Protein AF-A0A263D066-F1 (afdb_monomer_lite)

Structure (mmCIF, N/CA/C/O backbone):
data_AF-A0A263D066-F1
#
_entry.id   AF-A0A263D066-F1
#
loop_
_atom_site.group_PDB
_atom_site.id
_atom_site.type_symbol
_atom_site.label_atom_id
_atom_site.label_alt_id
_atom_site.label_comp_id
_atom_site.label_asym_id
_atom_site.label_entity_id
_atom_site.label_seq_id
_atom_site.pdbx_PDB_ins_code
_atom_site.Cartn_x
_atom_site.Cartn_y
_atom_site.Cartn_z
_atom_site.occupancy
_atom_site.B_iso_or_equiv
_atom_site.auth_seq_id
_atom_site.auth_comp_id
_atom_site.auth_asym_id
_atom_site.auth_atom_id
_atom_site.pdbx_PDB_model_num
ATOM 1 N N . MET A 1 1 ? -5.703 -2.475 23.177 1.00 54.22 1 MET A N 1
ATOM 2 C CA . MET A 1 1 ? -6.274 -1.836 21.976 1.00 54.22 1 MET A CA 1
ATOM 3 C C . MET A 1 1 ? -5.724 -2.624 20.805 1.00 54.22 1 MET A C 1
ATOM 5 O O . MET A 1 1 ? -4.510 -2.767 20.771 1.00 54.22 1 MET A O 1
ATOM 9 N N . SER A 1 2 ? -6.567 -3.236 19.969 1.00 56.22 2 SER A N 1
ATOM 10 C CA . SER A 1 2 ? -6.081 -3.913 18.759 1.00 56.22 2 SER A CA 1
ATOM 11 C C . SER A 1 2 ? -5.510 -2.851 17.829 1.00 56.22 2 SER A C 1
ATOM 13 O O . SER A 1 2 ? -6.208 -1.891 17.498 1.00 56.22 2 SER A O 1
ATOM 15 N N . THR A 1 3 ? -4.234 -2.969 17.484 1.00 75.88 3 THR A N 1
ATOM 16 C CA . THR A 1 3 ? -3.639 -2.151 16.430 1.00 75.88 3 THR A CA 1
ATOM 17 C C . THR A 1 3 ? -4.251 -2.625 15.120 1.00 75.88 3 THR A C 1
ATOM 19 O O . THR A 1 3 ? -4.254 -3.822 14.856 1.00 75.88 3 THR A O 1
ATOM 22 N N . GLN A 1 4 ? -4.840 -1.716 14.346 1.00 86.06 4 GLN A N 1
ATOM 23 C CA . GLN A 1 4 ? -5.337 -2.054 13.015 1.00 86.06 4 GLN A CA 1
ATOM 24 C C . GLN A 1 4 ? -4.144 -2.278 12.083 1.00 86.06 4 GLN A C 1
ATOM 26 O O . GLN A 1 4 ? -3.163 -1.534 12.124 1.00 86.06 4 GLN A O 1
ATOM 31 N N . GLU A 1 5 ? -4.228 -3.310 11.260 1.00 90.75 5 GLU A N 1
ATOM 32 C CA . GLU A 1 5 ? -3.160 -3.776 10.385 1.00 90.75 5 GLU A CA 1
ATOM 33 C C . GLU A 1 5 ? -3.700 -4.008 8.970 1.00 90.75 5 GLU A C 1
ATOM 35 O O . GLU A 1 5 ? -4.890 -4.243 8.760 1.00 90.75 5 GLU A O 1
ATOM 40 N N . PHE A 1 6 ? -2.812 -3.953 7.988 1.00 89.62 6 PHE A N 1
ATOM 41 C CA . PHE A 1 6 ? -3.061 -4.306 6.603 1.00 89.62 6 PHE A CA 1
ATOM 42 C C . PHE A 1 6 ? -2.435 -5.662 6.319 1.00 89.62 6 PHE A C 1
ATOM 44 O O . PHE A 1 6 ? -1.213 -5.798 6.324 1.00 89.62 6 PHE A O 1
ATOM 51 N N . ARG A 1 7 ? -3.261 -6.659 6.018 1.00 91.62 7 ARG A N 1
ATOM 52 C CA . ARG A 1 7 ? -2.802 -7.930 5.469 1.00 91.62 7 ARG A CA 1
ATOM 53 C C . ARG A 1 7 ? -2.732 -7.809 3.954 1.00 91.62 7 ARG A C 1
ATOM 55 O O . ARG A 1 7 ? -3.755 -7.663 3.290 1.00 91.62 7 ARG A O 1
ATOM 62 N N . ILE A 1 8 ? -1.526 -7.879 3.416 1.00 90.81 8 ILE A N 1
ATOM 63 C CA . ILE A 1 8 ? -1.243 -7.749 1.991 1.00 90.81 8 ILE A CA 1
ATOM 64 C C . ILE A 1 8 ? -0.873 -9.129 1.458 1.00 90.81 8 ILE A C 1
ATOM 66 O O . ILE A 1 8 ? 0.011 -9.787 2.005 1.00 90.81 8 ILE A O 1
ATOM 70 N N . SER A 1 9 ? -1.553 -9.565 0.400 1.00 90.31 9 SER A N 1
ATOM 71 C CA . SER A 1 9 ? -1.288 -10.837 -0.277 1.00 90.31 9 SER A CA 1
ATOM 72 C C . SER A 1 9 ? -0.868 -10.581 -1.718 1.00 90.31 9 SER A C 1
ATOM 74 O O . SER A 1 9 ? -1.480 -9.758 -2.406 1.00 90.31 9 SER A O 1
ATOM 76 N N . TRP A 1 10 ? 0.169 -11.275 -2.172 1.00 88.94 10 TRP A N 1
ATOM 77 C CA . TRP A 1 10 ? 0.667 -11.172 -3.540 1.00 88.94 10 TRP A CA 1
ATOM 78 C C . TRP A 1 10 ? 1.224 -12.502 -4.029 1.00 88.94 10 TRP A C 1
ATOM 80 O O . TRP A 1 10 ? 1.610 -13.363 -3.242 1.00 88.94 10 TRP A O 1
ATOM 90 N N . THR A 1 11 ? 1.323 -12.636 -5.346 1.00 85.44 11 THR A N 1
ATOM 91 C CA . THR A 1 11 ? 1.876 -13.816 -6.001 1.00 85.44 11 THR A CA 1
ATOM 92 C C . THR A 1 11 ? 3.164 -13.451 -6.734 1.00 85.44 11 THR A C 1
ATOM 94 O O . THR A 1 11 ? 3.185 -12.541 -7.570 1.00 85.44 11 THR A O 1
ATOM 97 N N . PHE A 1 12 ? 4.237 -14.189 -6.437 1.00 80.75 12 PHE A N 1
ATOM 98 C CA . PHE A 1 12 ? 5.528 -14.161 -7.133 1.00 80.75 12 PHE A CA 1
ATOM 99 C C . PHE A 1 12 ? 6.073 -15.590 -7.260 1.00 80.75 12 PHE A C 1
ATOM 101 O O . PHE A 1 12 ? 6.713 -16.095 -6.347 1.00 80.75 12 PHE A O 1
ATOM 108 N N . MET A 1 13 ? 5.765 -16.295 -8.351 1.00 81.88 13 MET A N 1
ATOM 109 C CA . MET A 1 13 ? 5.925 -17.763 -8.492 1.00 81.88 13 MET A CA 1
ATOM 110 C C . MET A 1 13 ? 5.069 -18.609 -7.522 1.00 81.88 13 MET A C 1
ATOM 112 O O . MET A 1 13 ? 4.538 -19.640 -7.925 1.00 81.88 13 MET A O 1
ATOM 116 N N . GLN A 1 14 ? 4.883 -18.155 -6.284 1.00 81.88 14 GLN A N 1
ATOM 117 C CA . GLN A 1 14 ? 4.006 -18.701 -5.249 1.00 81.88 14 GLN A CA 1
ATOM 118 C C . GLN A 1 14 ? 3.299 -17.560 -4.500 1.00 81.88 14 GLN A C 1
ATOM 120 O O . GLN A 1 14 ? 3.651 -16.390 -4.665 1.00 81.88 14 GLN A O 1
ATOM 125 N N . GLU A 1 15 ? 2.299 -17.896 -3.693 1.00 86.31 15 GLU A N 1
ATOM 126 C CA . GLU A 1 15 ? 1.572 -16.924 -2.875 1.00 86.31 15 GLU A CA 1
ATOM 127 C C . GLU A 1 15 ? 2.387 -16.519 -1.642 1.00 86.31 15 GLU A C 1
ATOM 129 O O . GLU A 1 15 ? 2.994 -17.350 -0.962 1.00 86.31 15 GLU A O 1
ATOM 134 N N . PHE A 1 16 ? 2.354 -15.229 -1.335 1.00 86.00 16 PHE A N 1
ATOM 135 C CA . PHE A 1 16 ? 2.963 -14.625 -0.165 1.00 86.00 16 PHE A CA 1
ATOM 136 C C . PHE A 1 16 ? 1.944 -13.763 0.566 1.00 86.00 16 PHE A C 1
ATOM 138 O O . PHE A 1 16 ? 0.967 -13.263 0.006 1.00 86.00 16 PHE A O 1
ATOM 145 N N . THR A 1 17 ? 2.183 -13.590 1.858 1.00 88.56 17 THR A N 1
ATOM 146 C CA . THR A 1 17 ? 1.394 -12.709 2.706 1.00 88.56 17 THR A CA 1
ATOM 147 C C . THR A 1 17 ? 2.332 -11.980 3.648 1.00 88.56 17 THR A C 1
ATOM 149 O O . THR A 1 17 ? 3.216 -12.595 4.244 1.00 88.56 17 THR A O 1
ATOM 152 N N . MET A 1 18 ? 2.093 -10.688 3.826 1.00 89.31 18 MET A N 1
ATOM 153 C CA . MET A 1 18 ? 2.708 -9.885 4.873 1.00 89.31 18 MET A CA 1
ATOM 154 C C . MET A 1 18 ? 1.645 -9.069 5.589 1.00 89.31 18 MET A C 1
ATOM 156 O O . MET A 1 18 ? 0.556 -8.833 5.062 1.00 89.31 18 MET A O 1
ATOM 160 N N . THR A 1 19 ? 1.989 -8.618 6.785 1.00 90.25 19 THR A N 1
ATOM 161 C CA . THR A 1 19 ? 1.150 -7.723 7.569 1.00 90.25 19 THR A CA 1
ATOM 162 C C . THR A 1 19 ? 1.929 -6.443 7.815 1.00 90.25 19 THR A C 1
ATOM 164 O O . THR A 1 19 ? 3.078 -6.510 8.241 1.00 90.25 19 THR A O 1
ATOM 167 N N . LEU A 1 20 ? 1.314 -5.298 7.531 1.00 88.69 20 LEU A N 1
ATOM 168 C CA . LEU A 1 20 ? 1.841 -3.976 7.852 1.00 88.69 20 LEU A CA 1
ATOM 169 C C . LEU A 1 20 ? 0.931 -3.298 8.866 1.00 88.69 20 LEU A C 1
ATOM 171 O O . LEU A 1 20 ? -0.281 -3.241 8.681 1.00 88.69 20 LEU A O 1
ATOM 175 N N . THR A 1 21 ? 1.501 -2.703 9.899 1.00 90.38 21 THR A N 1
ATOM 176 C CA . THR A 1 21 ? 0.772 -1.741 10.729 1.00 90.38 21 THR A CA 1
ATOM 177 C C . THR A 1 21 ? 0.394 -0.498 9.914 1.00 90.38 21 THR A C 1
ATOM 179 O O . THR A 1 21 ? 0.966 -0.229 8.855 1.00 90.38 21 THR A O 1
ATOM 182 N N . VAL A 1 22 ? -0.559 0.306 10.401 1.00 88.38 22 VAL A N 1
ATOM 183 C CA . VAL A 1 22 ? -0.914 1.585 9.746 1.00 88.38 22 VAL A CA 1
ATOM 184 C C . VAL A 1 22 ? 0.303 2.491 9.569 1.00 88.38 22 VAL A C 1
ATOM 186 O O . VAL A 1 22 ? 0.445 3.141 8.535 1.00 88.38 22 VAL A O 1
ATOM 189 N N . ASP A 1 23 ? 1.185 2.526 10.566 1.00 88.25 23 ASP A N 1
ATOM 190 C CA . ASP A 1 23 ? 2.381 3.362 10.530 1.00 88.25 23 ASP A CA 1
ATOM 191 C C . ASP A 1 23 ? 3.383 2.862 9.480 1.00 88.25 23 ASP A C 1
ATOM 193 O O . ASP A 1 23 ? 3.921 3.666 8.721 1.00 88.25 23 ASP A O 1
ATOM 197 N N . GLU A 1 24 ? 3.571 1.546 9.351 1.00 88.94 24 GLU A N 1
ATOM 198 C CA . GLU A 1 24 ? 4.420 0.964 8.302 1.00 88.94 24 GLU A CA 1
ATOM 199 C C . GLU A 1 24 ? 3.817 1.153 6.904 1.00 88.94 24 GLU A C 1
ATOM 201 O O . GLU A 1 24 ? 4.524 1.519 5.968 1.00 88.94 24 GLU A O 1
ATOM 206 N N . ALA A 1 25 ? 2.498 1.000 6.762 1.00 88.44 25 ALA A N 1
ATOM 207 C CA . ALA A 1 25 ? 1.781 1.265 5.516 1.00 88.44 25 ALA A CA 1
ATOM 208 C C . ALA A 1 25 ? 1.871 2.737 5.072 1.00 88.44 25 ALA A C 1
ATOM 210 O O . ALA A 1 25 ? 1.771 3.036 3.885 1.00 88.44 25 ALA A O 1
ATOM 211 N N . ARG A 1 26 ? 2.081 3.674 6.002 1.00 89.81 26 ARG A N 1
ATOM 212 C CA . ARG A 1 26 ? 2.411 5.070 5.676 1.00 89.81 26 ARG A CA 1
ATOM 213 C C . ARG A 1 26 ? 3.886 5.241 5.351 1.00 89.81 26 ARG A C 1
ATOM 215 O O . ARG A 1 26 ? 4.219 6.011 4.452 1.00 89.81 26 ARG A O 1
ATOM 222 N N . ALA A 1 27 ? 4.753 4.532 6.068 1.00 87.75 27 ALA A N 1
ATOM 223 C CA . ALA A 1 27 ? 6.192 4.595 5.875 1.00 87.75 27 ALA A CA 1
ATOM 224 C C . ALA A 1 27 ? 6.616 4.121 4.480 1.00 87.75 27 ALA A C 1
ATOM 226 O O . ALA A 1 27 ? 7.533 4.714 3.935 1.00 87.75 27 ALA A O 1
ATOM 227 N N . VAL A 1 28 ? 5.924 3.154 3.861 1.00 87.56 28 VAL A N 1
ATOM 228 C CA . VAL A 1 28 ? 6.249 2.700 2.490 1.00 87.56 28 VAL A CA 1
ATOM 229 C C . VAL A 1 28 ? 6.091 3.790 1.421 1.00 87.56 28 VAL A C 1
AT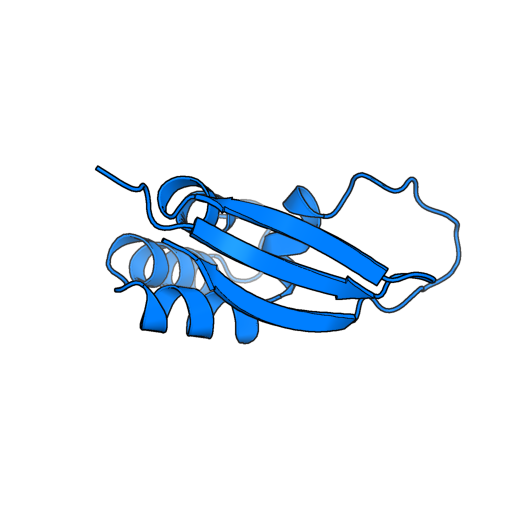OM 231 O O . VAL A 1 28 ? 6.696 3.697 0.362 1.00 87.56 28 VAL A O 1
ATOM 234 N N . PHE A 1 29 ? 5.355 4.873 1.697 1.00 85.94 29 PHE A N 1
ATOM 235 C CA . PHE A 1 29 ? 5.294 6.057 0.828 1.00 85.94 29 PHE A CA 1
ATOM 236 C C . PHE A 1 29 ? 6.449 7.046 1.088 1.00 85.94 29 PHE A C 1
ATOM 238 O O . PHE A 1 29 ? 6.292 8.254 0.877 1.00 85.94 29 PHE A O 1
ATOM 245 N N . THR A 1 30 ? 7.597 6.574 1.591 1.00 78.00 30 THR A N 1
ATOM 246 C CA . THR A 1 30 ? 8.807 7.396 1.730 1.00 78.00 30 THR A CA 1
ATOM 247 C C . THR A 1 30 ? 9.211 7.986 0.381 1.00 78.00 30 THR A C 1
ATOM 249 O O . THR A 1 30 ? 9.204 7.265 -0.613 1.00 78.00 30 THR A O 1
ATOM 252 N N . PRO A 1 31 ? 9.588 9.275 0.338 1.00 68.62 31 PRO A N 1
ATOM 253 C CA . PRO A 1 31 ? 9.959 9.919 -0.904 1.00 68.62 31 PRO A CA 1
ATOM 254 C C . PRO A 1 31 ? 11.222 9.277 -1.464 1.00 68.62 31 PRO A C 1
ATOM 256 O O . PRO A 1 31 ? 12.261 9.265 -0.797 1.00 68.62 31 PRO A O 1
ATOM 259 N N . ASP A 1 32 ? 11.134 8.791 -2.695 1.00 71.06 32 ASP A N 1
ATOM 260 C CA . ASP A 1 32 ? 12.288 8.287 -3.419 1.00 71.06 32 ASP A CA 1
ATOM 261 C C . ASP A 1 32 ? 13.064 9.490 -3.990 1.00 71.06 32 ASP A C 1
ATOM 263 O O . ASP A 1 32 ? 12.570 10.196 -4.880 1.00 71.06 32 ASP A O 1
ATOM 267 N N . PRO A 1 33 ? 14.288 9.774 -3.500 1.00 68.25 33 PRO A N 1
ATOM 268 C CA . PRO A 1 33 ? 15.085 10.893 -3.995 1.00 68.25 33 PRO A CA 1
ATOM 269 C C . PRO A 1 33 ? 15.468 10.735 -5.474 1.00 68.25 33 PRO A C 1
ATOM 271 O O . PRO A 1 33 ? 15.797 11.733 -6.121 1.00 68.25 33 PRO A O 1
ATOM 274 N N . SER A 1 34 ? 15.417 9.509 -6.005 1.00 71.44 34 SER A N 1
ATOM 275 C CA . SER A 1 34 ? 15.692 9.171 -7.400 1.00 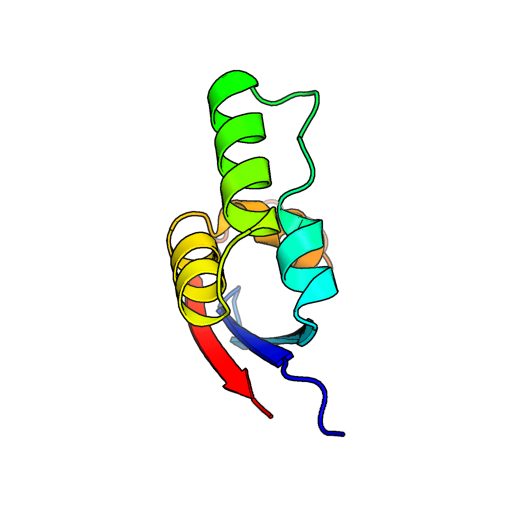71.44 34 SER A CA 1
ATOM 276 C C . SER A 1 34 ? 14.452 9.194 -8.300 1.00 71.44 34 SER A C 1
ATOM 278 O O . SER A 1 34 ? 14.587 9.084 -9.522 1.00 71.44 34 SER A O 1
ATOM 280 N N . ALA A 1 35 ? 13.258 9.422 -7.735 1.00 72.38 35 ALA A N 1
ATOM 281 C CA . ALA A 1 35 ? 12.025 9.503 -8.503 1.00 72.38 35 ALA A CA 1
ATOM 282 C C . ALA A 1 35 ? 12.113 10.593 -9.579 1.00 72.38 35 ALA A C 1
ATOM 284 O O . ALA A 1 35 ? 12.349 11.772 -9.303 1.00 72.38 35 ALA A O 1
ATOM 285 N N . VAL A 1 36 ? 11.829 10.201 -10.823 1.00 74.62 36 VAL A N 1
ATOM 286 C CA . VAL A 1 36 ? 11.819 11.094 -11.996 1.00 74.62 36 VAL A CA 1
ATOM 287 C C . VAL A 1 36 ? 10.838 12.261 -11.816 1.00 74.62 36 VAL A C 1
ATOM 289 O O . VAL A 1 36 ? 11.040 13.337 -12.376 1.00 74.62 36 VAL A O 1
ATOM 292 N N . ASN A 1 37 ? 9.783 12.068 -11.016 1.00 79.50 37 ASN A N 1
ATOM 293 C CA . ASN A 1 37 ? 8.789 13.090 -10.711 1.00 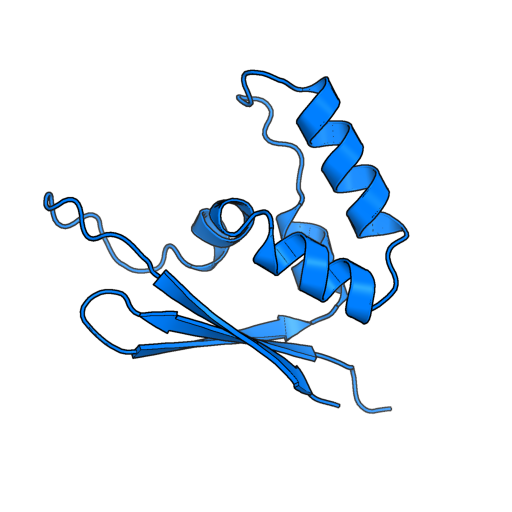79.50 37 ASN A CA 1
ATOM 294 C C . ASN A 1 37 ? 8.611 13.262 -9.195 1.00 79.50 37 ASN A C 1
ATOM 296 O O . ASN A 1 37 ? 7.691 12.708 -8.589 1.00 79.50 37 ASN A O 1
ATOM 300 N N . GLN A 1 38 ? 9.496 14.061 -8.597 1.00 78.81 38 GLN A N 1
ATOM 301 C CA . GLN A 1 38 ? 9.497 14.344 -7.159 1.00 78.81 38 GLN A CA 1
ATOM 302 C C . GLN A 1 38 ? 8.214 15.031 -6.664 1.00 78.81 38 GLN A C 1
ATOM 304 O O . GLN A 1 38 ? 7.841 14.857 -5.505 1.00 78.81 38 GLN A O 1
ATOM 309 N N . ASP A 1 39 ? 7.522 15.794 -7.515 1.00 82.25 39 ASP A N 1
ATOM 310 C CA . ASP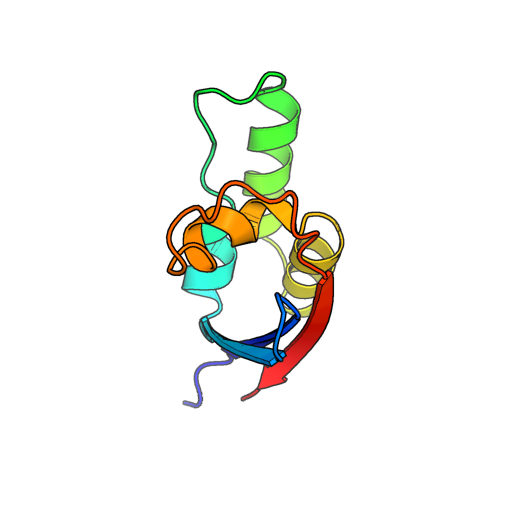 A 1 39 ? 6.274 16.464 -7.130 1.00 82.25 39 ASP A CA 1
ATOM 311 C C . ASP A 1 39 ? 5.133 15.457 -6.946 1.00 82.25 39 ASP A C 1
ATOM 313 O O . ASP A 1 39 ? 4.397 15.518 -5.960 1.00 82.25 39 ASP A O 1
ATOM 317 N N . VAL A 1 40 ? 5.016 14.487 -7.861 1.00 80.94 40 VAL A N 1
ATOM 318 C CA . VAL A 1 40 ? 4.039 13.390 -7.754 1.00 80.94 40 VAL A CA 1
ATOM 319 C C . VAL A 1 40 ? 4.35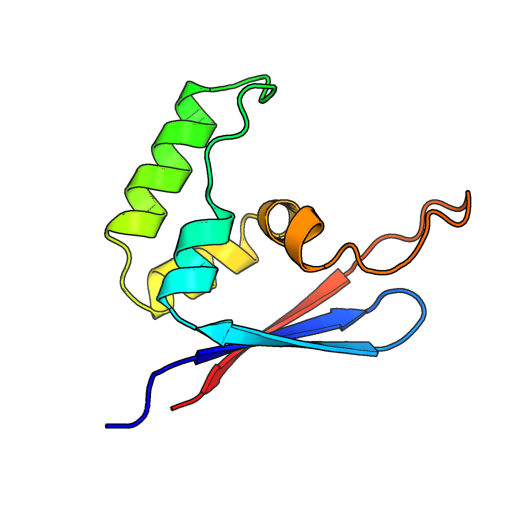7 12.495 -6.560 1.00 80.94 40 VAL A C 1
ATOM 321 O O . VAL A 1 40 ? 3.449 12.049 -5.858 1.00 80.94 40 VAL A O 1
ATOM 324 N N . ASP A 1 41 ? 5.638 12.252 -6.303 1.00 81.25 41 ASP A N 1
ATOM 325 C CA . ASP A 1 41 ? 6.072 11.428 -5.181 1.00 81.25 41 ASP A CA 1
ATOM 326 C C . ASP A 1 41 ? 5.757 12.076 -3.828 1.00 81.25 41 ASP A C 1
ATOM 328 O O . ASP A 1 41 ? 5.094 11.486 -2.972 1.00 81.25 41 ASP A O 1
ATOM 332 N N . ARG A 1 42 ? 6.078 13.366 -3.695 1.00 82.81 42 ARG A N 1
ATOM 333 C CA . ARG A 1 42 ? 5.732 14.163 -2.515 1.00 82.81 42 ARG A CA 1
ATOM 334 C C . ARG A 1 42 ? 4.219 14.279 -2.315 1.00 82.81 42 ARG A C 1
ATOM 336 O O . ARG A 1 42 ? 3.753 14.228 -1.178 1.00 82.81 42 ARG A O 1
ATOM 343 N N . ALA A 1 43 ? 3.442 14.424 -3.389 1.00 84.81 43 ALA A N 1
ATOM 344 C CA . ALA A 1 43 ? 1.983 14.466 -3.299 1.00 84.81 43 ALA A CA 1
ATOM 345 C C . ALA A 1 43 ? 1.408 13.141 -2.772 1.00 84.81 43 ALA A C 1
ATOM 347 O O . ALA A 1 43 ? 0.546 13.155 -1.893 1.00 84.81 43 ALA A O 1
ATOM 348 N N . ARG A 1 44 ? 1.918 11.997 -3.248 1.00 84.69 44 ARG A N 1
ATOM 349 C CA . ARG A 1 44 ? 1.522 10.666 -2.755 1.00 84.69 44 ARG A CA 1
ATOM 350 C C . ARG A 1 44 ? 1.850 10.486 -1.274 1.00 84.69 44 ARG A C 1
ATOM 352 O O . ARG A 1 44 ? 0.991 10.025 -0.528 1.00 84.69 44 ARG A O 1
ATOM 359 N N . GLN A 1 45 ? 3.022 10.939 -0.834 1.00 85.12 45 GLN A N 1
ATOM 360 C CA . GLN A 1 45 ? 3.402 10.926 0.580 1.00 85.12 45 GLN A CA 1
ATOM 361 C C . GLN A 1 45 ? 2.445 11.760 1.448 1.00 85.12 45 GLN A C 1
ATOM 363 O O . GLN A 1 45 ? 1.986 11.302 2.493 1.00 85.12 45 GLN A O 1
ATOM 368 N N . GLN A 1 46 ? 2.133 12.989 1.026 1.00 86.69 46 GLN A N 1
ATOM 369 C CA . GLN A 1 46 ? 1.229 13.868 1.774 1.00 86.69 46 GLN A CA 1
ATOM 370 C C . GLN A 1 46 ? -0.179 13.280 1.887 1.00 86.69 46 GLN A C 1
ATOM 372 O O . GLN A 1 46 ? -0.801 13.395 2.943 1.00 86.69 46 GLN A O 1
ATOM 377 N N . LEU A 1 47 ? -0.655 12.628 0.822 1.00 87.50 47 LEU A N 1
ATOM 378 C CA . LEU A 1 47 ? -1.925 11.909 0.824 1.00 87.50 47 LEU A CA 1
ATOM 379 C C . LEU A 1 47 ? -1.888 10.718 1.786 1.00 87.50 47 LEU A C 1
ATOM 381 O O . LEU A 1 47 ? -2.786 10.590 2.607 1.00 87.50 47 LEU A O 1
ATOM 385 N N . ALA A 1 48 ? -0.841 9.889 1.754 1.00 88.31 48 ALA A N 1
ATOM 386 C CA . ALA A 1 48 ? -0.713 8.739 2.652 1.00 88.31 48 ALA A CA 1
ATOM 387 C C . ALA A 1 48 ? -0.626 9.147 4.136 1.00 88.31 48 ALA A C 1
ATOM 389 O O . ALA A 1 48 ? -1.197 8.483 5.003 1.00 88.31 48 ALA A O 1
ATOM 390 N N . ALA A 1 49 ? 0.042 10.265 4.439 1.00 87.00 49 ALA A N 1
ATOM 391 C CA . ALA A 1 49 ? 0.214 10.755 5.806 1.00 87.00 49 ALA A CA 1
ATOM 392 C C . ALA A 1 49 ? -1.107 11.175 6.477 1.00 87.00 49 ALA A C 1
ATOM 394 O O . ALA A 1 49 ? -1.266 10.987 7.685 1.00 87.00 49 ALA A O 1
ATOM 395 N N . SER A 1 50 ? -2.048 11.741 5.715 1.00 87.19 50 SER A N 1
ATOM 396 C CA . SER A 1 50 ? -3.354 12.189 6.219 1.00 87.19 50 SER A CA 1
ATOM 397 C C . SER A 1 50 ? -4.508 11.237 5.895 1.00 87.19 50 SER A C 1
ATOM 399 O O . SER A 1 50 ? -5.600 11.423 6.432 1.00 87.19 50 SER A O 1
ATOM 401 N N . ALA A 1 51 ? -4.266 10.215 5.070 1.00 88.88 51 ALA A N 1
ATOM 402 C CA . ALA A 1 51 ? -5.262 9.236 4.664 1.00 88.88 51 ALA A CA 1
ATOM 403 C C . ALA A 1 51 ? -5.862 8.482 5.858 1.00 88.88 51 ALA A C 1
ATOM 405 O O . ALA A 1 51 ? -5.167 8.057 6.796 1.00 88.88 51 ALA A O 1
ATOM 406 N N . THR A 1 52 ? -7.173 8.272 5.770 1.00 90.62 52 THR A N 1
ATOM 407 C CA . THR A 1 52 ? -7.896 7.250 6.531 1.00 90.62 52 THR A CA 1
ATOM 408 C C . THR A 1 52 ? -7.437 5.846 6.122 1.00 90.62 52 THR A C 1
ATOM 410 O O . THR A 1 52 ? -6.736 5.668 5.129 1.00 90.62 52 THR A O 1
ATOM 413 N N . LEU A 1 53 ? -7.829 4.819 6.877 1.00 88.88 53 LEU A N 1
ATOM 414 C CA . LEU A 1 53 ? -7.439 3.432 6.586 1.00 88.88 53 LEU A CA 1
ATOM 415 C C . LEU A 1 53 ? -7.882 2.959 5.201 1.00 88.88 53 LEU A C 1
ATOM 417 O O . LEU A 1 53 ? -7.093 2.350 4.484 1.00 88.88 53 LEU A O 1
ATOM 421 N N . ASP A 1 54 ? -9.126 3.247 4.821 1.00 89.38 54 ASP A N 1
ATOM 422 C CA . ASP A 1 54 ? -9.650 2.873 3.507 1.00 89.38 54 ASP A CA 1
ATOM 423 C C . ASP A 1 54 ? -8.944 3.636 2.381 1.00 89.38 54 ASP A C 1
ATOM 425 O O . ASP A 1 54 ? -8.606 3.047 1.358 1.00 89.38 54 ASP A O 1
ATOM 429 N N . GLU A 1 55 ? -8.646 4.922 2.580 1.00 90.88 55 GLU A N 1
ATOM 430 C CA . GLU A 1 55 ? -7.874 5.707 1.610 1.00 90.88 55 GLU A CA 1
ATOM 431 C C . GLU A 1 55 ? -6.437 5.197 1.484 1.00 90.88 55 GLU A C 1
ATOM 433 O O . GLU A 1 55 ? -5.900 5.145 0.380 1.00 90.88 55 GLU A O 1
ATOM 438 N N . LEU A 1 56 ? -5.819 4.781 2.592 1.00 89.56 56 LEU A N 1
ATOM 439 C CA . LEU A 1 56 ? -4.477 4.212 2.592 1.00 89.56 56 LEU A CA 1
ATOM 440 C C . LEU A 1 56 ? -4.457 2.851 1.881 1.00 89.56 56 LEU A C 1
ATOM 442 O O . LEU A 1 56 ? -3.571 2.613 1.061 1.00 89.56 56 LEU A O 1
ATOM 446 N N . ARG A 1 57 ? -5.474 2.002 2.095 1.00 90.94 57 ARG A N 1
ATOM 447 C CA . ARG A 1 57 ? -5.675 0.762 1.321 1.00 90.94 57 ARG A CA 1
ATOM 448 C C . ARG A 1 57 ? -5.772 1.060 -0.173 1.00 90.94 57 ARG A C 1
ATOM 450 O O . ARG A 1 57 ? -5.091 0.425 -0.976 1.00 90.94 57 ARG A O 1
ATOM 457 N N . ASP A 1 58 ? -6.606 2.025 -0.548 1.00 91.12 58 ASP A N 1
ATOM 458 C CA . ASP A 1 58 ? -6.814 2.398 -1.945 1.00 91.12 58 ASP A CA 1
ATOM 459 C C . ASP A 1 58 ? -5.536 2.983 -2.574 1.00 91.12 58 ASP A C 1
ATOM 461 O O . ASP A 1 58 ? -5.246 2.729 -3.745 1.00 91.12 58 ASP A O 1
ATOM 465 N N . LEU A 1 59 ? -4.747 3.750 -1.813 1.00 90.75 59 LEU A N 1
ATOM 466 C CA . LEU A 1 59 ? -3.451 4.271 -2.253 1.00 90.75 59 LEU A CA 1
ATOM 467 C C . LEU A 1 59 ? -2.447 3.144 -2.510 1.00 90.75 59 LEU A C 1
ATOM 469 O O . LEU A 1 59 ? -1.779 3.177 -3.547 1.00 90.75 59 LEU A O 1
ATOM 473 N N . LEU A 1 60 ? -2.375 2.151 -1.619 1.00 89.12 60 LEU A N 1
ATOM 474 C CA . LEU A 1 60 ? -1.518 0.971 -1.776 1.00 89.12 60 LEU A CA 1
ATOM 475 C C . LEU A 1 60 ? -1.925 0.139 -3.000 1.00 89.12 60 LEU A C 1
ATOM 477 O O . LEU A 1 60 ? -1.071 -0.247 -3.792 1.00 89.12 60 LEU A O 1
ATOM 481 N N . GLN A 1 61 ? -3.228 -0.066 -3.220 1.00 88.12 61 GLN A N 1
ATOM 482 C CA . GLN A 1 61 ? -3.726 -0.771 -4.408 1.00 88.12 61 GLN A CA 1
ATOM 483 C C . GLN A 1 61 ? -3.409 -0.037 -5.717 1.00 88.12 61 GLN A C 1
ATOM 485 O O . GLN A 1 61 ? -3.130 -0.675 -6.731 1.00 88.12 61 GLN A O 1
ATOM 490 N N . LYS A 1 62 ? -3.456 1.300 -5.716 1.00 88.56 62 LYS A N 1
ATOM 491 C CA . LYS A 1 62 ? -3.156 2.123 -6.900 1.00 88.56 62 LYS A CA 1
ATOM 492 C C . LYS A 1 62 ? -1.661 2.266 -7.173 1.00 88.56 62 LYS A C 1
ATOM 494 O O . LYS A 1 62 ? -1.292 2.570 -8.304 1.00 88.56 62 LYS A O 1
ATOM 499 N N . ASN A 1 63 ? -0.817 2.085 -6.160 1.00 85.62 63 ASN A N 1
ATOM 500 C CA . ASN A 1 63 ? 0.631 2.263 -6.256 1.00 85.62 63 ASN A CA 1
ATOM 501 C C . ASN A 1 63 ? 1.365 1.030 -5.704 1.00 85.62 63 ASN A C 1
ATOM 503 O O . ASN A 1 63 ? 2.135 1.174 -4.761 1.00 85.62 63 ASN A O 1
ATOM 507 N N . PRO A 1 64 ? 1.173 -0.176 -6.270 1.00 81.81 64 PRO A N 1
ATOM 508 C CA . PRO A 1 64 ? 1.778 -1.394 -5.728 1.00 81.81 64 PRO A CA 1
ATOM 509 C C . PRO A 1 64 ? 3.315 -1.350 -5.708 1.00 81.81 64 PRO A C 1
ATOM 511 O O . PRO A 1 64 ? 3.925 -2.032 -4.897 1.00 81.81 64 PRO A O 1
ATOM 514 N N . THR A 1 65 ? 3.945 -0.507 -6.532 1.00 80.19 65 THR A N 1
ATOM 515 C CA . THR A 1 65 ? 5.406 -0.344 -6.588 1.00 80.19 65 THR A CA 1
ATOM 516 C C . THR A 1 65 ? 6.015 0.212 -5.302 1.00 80.19 65 THR A C 1
ATOM 518 O O . THR A 1 65 ? 7.181 -0.029 -5.029 1.00 80.19 65 THR A O 1
ATOM 521 N N . VAL A 1 66 ? 5.254 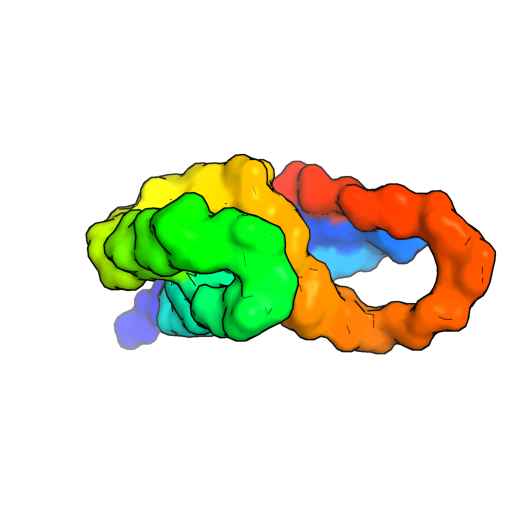0.945 -4.476 1.00 81.75 66 VAL A N 1
ATOM 522 C CA . VAL A 1 66 ? 5.775 1.447 -3.183 1.00 81.75 66 VAL A CA 1
ATOM 523 C C . VAL A 1 66 ? 6.004 0.312 -2.184 1.00 81.75 66 VAL A C 1
ATOM 525 O O . VAL A 1 66 ? 6.726 0.469 -1.208 1.00 81.75 66 VAL A O 1
ATOM 528 N N . LEU A 1 67 ? 5.379 -0.843 -2.425 1.00 82.88 67 LEU A N 1
ATOM 529 C CA . LEU A 1 67 ? 5.567 -2.040 -1.625 1.00 82.88 67 LEU A CA 1
ATOM 530 C C . LEU A 1 67 ? 6.777 -2.850 -2.094 1.00 82.88 67 LEU A C 1
ATOM 532 O O . LEU A 1 67 ? 7.137 -3.786 -1.393 1.00 82.88 67 LEU A O 1
ATOM 536 N N . ASP A 1 68 ? 7.399 -2.543 -3.239 1.00 78.50 68 ASP A N 1
ATOM 537 C CA . ASP A 1 68 ? 8.463 -3.389 -3.791 1.00 78.50 68 ASP A CA 1
ATOM 538 C C . ASP A 1 68 ? 9.641 -3.528 -2.829 1.00 78.50 68 ASP A C 1
ATOM 540 O O . ASP A 1 68 ? 10.082 -4.649 -2.600 1.00 78.50 68 ASP A O 1
ATOM 544 N N . ASP A 1 69 ? 10.070 -2.444 -2.182 1.00 72.69 69 ASP A N 1
ATOM 545 C CA . ASP A 1 69 ? 11.137 -2.488 -1.175 1.00 72.69 69 ASP A CA 1
ATOM 546 C C . ASP A 1 69 ? 10.735 -3.302 0.063 1.00 72.69 69 ASP A C 1
ATOM 548 O O . ASP A 1 69 ? 11.545 -4.045 0.614 1.00 72.69 69 ASP A O 1
ATOM 552 N N . ALA A 1 70 ? 9.468 -3.215 0.480 1.00 72.56 70 ALA A N 1
ATOM 553 C CA . ALA A 1 70 ? 8.939 -3.998 1.599 1.00 72.56 70 ALA A CA 1
ATOM 554 C C . ALA A 1 70 ? 8.742 -5.486 1.239 1.00 72.56 70 ALA A C 1
ATOM 556 O O . ALA A 1 70 ? 8.826 -6.351 2.108 1.00 72.56 70 ALA A O 1
ATOM 557 N N . MET A 1 71 ? 8.492 -5.786 -0.039 1.00 70.69 71 MET A N 1
ATOM 558 C CA . MET A 1 71 ? 8.302 -7.134 -0.586 1.00 70.69 71 MET A CA 1
ATOM 559 C C . MET A 1 71 ? 9.618 -7.772 -1.069 1.00 70.69 71 MET A C 1
ATOM 561 O O . MET A 1 71 ? 9.666 -8.986 -1.290 1.00 70.69 71 MET A O 1
ATOM 565 N N . CYS A 1 72 ? 10.693 -6.993 -1.230 1.00 61.69 72 CYS A N 1
ATOM 566 C CA . CYS A 1 72 ? 12.012 -7.438 -1.682 1.00 61.69 72 CYS A CA 1
ATOM 567 C C . CYS A 1 72 ? 12.767 -8.188 -0.573 1.00 61.69 72 CYS A C 1
ATOM 569 O O . CYS A 1 72 ? 13.707 -7.691 0.038 1.00 61.69 72 CYS A O 1
ATOM 571 N N . CYS A 1 73 ? 12.356 -9.433 -0.335 1.00 53.81 73 CYS A N 1
ATOM 572 C CA . CYS A 1 73 ? 13.136 -10.444 0.387 1.00 53.81 73 CYS A CA 1
ATOM 573 C C . CYS A 1 73 ? 13.555 -11.620 -0.514 1.00 53.81 73 CYS A C 1
ATOM 575 O O . CYS A 1 73 ? 14.122 -12.589 -0.016 1.00 53.81 73 CYS A O 1
ATOM 577 N N . VAL A 1 74 ? 13.263 -11.568 -1.818 1.00 54.53 74 VAL A N 1
ATOM 578 C CA . VAL A 1 74 ? 13.595 -12.639 -2.766 1.00 54.53 74 VAL A CA 1
ATOM 579 C C . VAL A 1 74 ? 14.664 -12.117 -3.715 1.00 54.53 74 VAL A C 1
ATOM 581 O O . VAL A 1 74 ? 14.412 -11.157 -4.442 1.00 54.53 74 VAL A O 1
ATOM 584 N N . GLU A 1 75 ? 15.856 -12.708 -3.624 1.00 51.12 75 GLU A N 1
ATOM 585 C CA . GLU A 1 75 ? 17.020 -12.406 -4.460 1.00 51.12 75 GLU A CA 1
ATOM 586 C C . GLU A 1 75 ? 16.640 -12.444 -5.950 1.00 51.12 75 GLU A C 1
ATOM 588 O O . GLU A 1 75 ? 15.860 -13.301 -6.368 1.00 51.12 75 GLU A O 1
ATOM 593 N N . ASP A 1 76 ? 17.165 -11.478 -6.712 1.00 49.72 76 ASP A N 1
ATOM 594 C CA . ASP A 1 76 ? 17.056 -11.347 -8.169 1.00 49.72 76 ASP A CA 1
ATOM 595 C C . ASP A 1 76 ? 17.440 -12.662 -8.871 1.00 49.72 76 ASP A C 1
ATOM 597 O O . ASP A 1 76 ? 18.604 -12.905 -9.192 1.00 49.72 76 ASP A O 1
ATOM 601 N N . ASP A 1 77 ? 16.461 -13.525 -9.130 1.00 52.62 77 ASP A N 1
ATOM 602 C CA . ASP A 1 77 ? 16.554 -14.467 -10.239 1.00 52.62 77 ASP A CA 1
ATOM 603 C C . ASP A 1 77 ? 16.316 -13.644 -11.513 1.00 52.62 77 ASP A C 1
ATOM 605 O O . ASP A 1 77 ? 15.328 -12.916 -11.600 1.00 52.62 77 ASP A O 1
ATOM 609 N N . GLU A 1 78 ? 17.232 -13.728 -12.482 1.00 52.66 78 GLU A N 1
ATOM 610 C CA . GLU A 1 78 ? 17.353 -12.892 -13.697 1.00 52.66 78 GLU A CA 1
ATOM 611 C C . GLU A 1 78 ? 16.169 -13.005 -14.696 1.00 52.66 78 GLU A C 1
ATOM 613 O O . GLU A 1 78 ? 16.296 -12.732 -15.892 1.00 52.66 78 GLU A O 1
ATOM 618 N N . VAL A 1 79 ? 14.999 -13.431 -14.227 1.00 57.97 79 VAL A N 1
ATOM 619 C CA . VAL A 1 79 ? 13.765 -13.608 -14.982 1.00 57.97 79 VAL A CA 1
ATOM 620 C C . VAL A 1 79 ? 12.774 -12.527 -14.548 1.00 57.97 79 VAL A C 1
ATOM 622 O O . VAL A 1 79 ? 12.449 -12.418 -13.368 1.00 57.97 79 VAL A O 1
ATOM 625 N N . GLU A 1 80 ? 12.243 -11.753 -15.504 1.00 54.84 80 GLU A N 1
ATOM 626 C CA . GLU A 1 80 ? 11.130 -10.814 -15.277 1.00 54.84 80 GLU A CA 1
ATOM 627 C C . GLU A 1 80 ? 9.877 -11.568 -14.798 1.00 54.84 80 GLU A C 1
ATOM 629 O O . GLU A 1 80 ? 8.971 -11.919 -15.560 1.00 54.84 80 GLU A O 1
ATOM 634 N N . HIS A 1 81 ? 9.816 -11.848 -13.505 1.00 61.62 81 HIS A N 1
ATOM 635 C CA . HIS A 1 81 ? 8.642 -12.384 -12.852 1.00 61.62 81 HIS A CA 1
ATOM 636 C C . HIS A 1 81 ? 7.772 -11.211 -12.401 1.00 61.62 81 HIS A C 1
ATOM 638 O O . HIS A 1 81 ? 8.089 -10.485 -11.460 1.00 61.62 81 HIS A O 1
ATOM 644 N N . VAL A 1 82 ? 6.648 -11.018 -13.093 1.00 68.31 82 VAL A N 1
ATOM 645 C CA . VAL A 1 82 ? 5.686 -9.962 -12.763 1.00 68.31 82 VAL A CA 1
ATOM 646 C C . VAL A 1 82 ? 5.015 -10.293 -11.429 1.00 68.31 82 VAL A C 1
ATOM 648 O O . VAL A 1 82 ? 4.223 -11.233 -11.340 1.00 68.31 82 VAL A O 1
ATOM 651 N N . ARG A 1 83 ? 5.322 -9.511 -10.388 1.00 75.12 83 ARG A N 1
ATOM 652 C CA . ARG A 1 83 ? 4.620 -9.562 -9.098 1.00 75.12 83 ARG A CA 1
ATOM 653 C C . ARG A 1 83 ? 3.184 -9.083 -9.287 1.00 75.12 83 ARG A C 1
ATOM 655 O O . ARG A 1 83 ? 2.948 -8.030 -9.881 1.00 75.12 83 ARG A O 1
ATOM 662 N N . ARG A 1 84 ? 2.219 -9.841 -8.764 1.00 83.62 84 ARG A N 1
ATOM 663 C CA . ARG A 1 84 ? 0.800 -9.465 -8.790 1.00 83.62 84 ARG A CA 1
ATOM 664 C C . ARG A 1 84 ? 0.279 -9.295 -7.373 1.00 83.62 84 ARG A C 1
ATOM 666 O O . ARG A 1 84 ? 0.256 -10.259 -6.618 1.00 83.62 84 ARG A O 1
ATOM 673 N N . LEU A 1 85 ? -0.185 -8.093 -7.043 1.00 85.44 85 LEU A N 1
ATOM 674 C CA . LEU A 1 85 ? -0.943 -7.849 -5.819 1.00 85.44 85 LEU A CA 1
ATOM 675 C C . LEU A 1 85 ? -2.308 -8.547 -5.924 1.00 85.44 85 LEU A C 1
ATOM 677 O O . LEU A 1 85 ? -3.084 -8.248 -6.832 1.00 85.44 85 LEU A O 1
ATOM 681 N N . ASP A 1 86 ? -2.593 -9.467 -5.007 1.00 88.38 86 ASP A N 1
ATOM 682 C CA . ASP A 1 86 ? -3.838 -10.242 -4.991 1.00 88.38 86 ASP A CA 1
ATOM 683 C C . ASP A 1 86 ? -4.903 -9.598 -4.104 1.00 88.38 86 ASP A C 1
ATOM 685 O O . ASP A 1 86 ? -6.088 -9.625 -4.438 1.00 88.38 86 ASP A O 1
ATOM 689 N N . GLY A 1 87 ? -4.496 -8.981 -2.991 1.00 89.50 87 GLY A N 1
ATOM 690 C CA . GLY A 1 87 ? -5.432 -8.326 -2.084 1.00 89.50 87 GLY A CA 1
ATOM 691 C C . GLY A 1 87 ? -4.771 -7.556 -0.948 1.00 89.50 87 GLY A C 1
ATOM 692 O O . GLY A 1 87 ? -3.632 -7.824 -0.570 1.00 89.50 87 GLY A O 1
ATOM 693 N N . ILE A 1 88 ? -5.523 -6.597 -0.403 1.00 91.50 88 ILE A N 1
ATOM 694 C CA . ILE A 1 88 ? -5.182 -5.864 0.819 1.00 91.50 88 ILE A CA 1
ATOM 695 C C . ILE A 1 88 ? -6.420 -5.858 1.715 1.00 91.50 88 ILE A C 1
ATOM 697 O O . ILE A 1 88 ? -7.451 -5.292 1.347 1.00 91.50 88 ILE A O 1
ATOM 701 N N . GLU A 1 89 ? -6.314 -6.481 2.881 1.00 91.31 89 GLU A N 1
ATOM 702 C CA . GLU A 1 89 ? -7.377 -6.584 3.880 1.00 91.31 89 GLU A CA 1
ATOM 703 C C . GLU A 1 89 ? -7.005 -5.774 5.123 1.00 91.31 89 GLU A C 1
ATOM 705 O O . GLU A 1 89 ? -5.837 -5.718 5.497 1.00 91.31 89 GLU A O 1
ATOM 710 N N . ILE A 1 90 ? -7.991 -5.163 5.781 1.00 88.44 90 ILE A N 1
ATOM 711 C CA . ILE A 1 90 ? -7.789 -4.496 7.073 1.00 88.44 90 ILE A CA 1
ATOM 712 C C . ILE A 1 90 ? -8.160 -5.496 8.169 1.00 88.44 90 ILE A C 1
ATOM 714 O O . ILE A 1 90 ? -9.286 -5.993 8.198 1.00 88.44 90 ILE A O 1
ATOM 718 N N . VAL A 1 91 ? -7.221 -5.793 9.060 1.00 86.62 91 VAL A N 1
ATOM 719 C CA . VAL A 1 91 ? -7.359 -6.733 10.179 1.00 86.62 91 VAL A CA 1
ATOM 720 C C . VAL A 1 91 ? -7.211 -5.969 11.495 1.00 86.62 91 VAL A C 1
ATOM 722 O O . VAL A 1 91 ? -6.280 -5.183 11.644 1.00 86.62 91 VAL A O 1
ATOM 725 N N . GLY A 1 92 ? -8.138 -6.154 12.443 1.00 72.00 92 GLY A N 1
ATOM 726 C CA . GLY A 1 92 ? -8.122 -5.449 13.735 1.00 72.00 92 GLY A CA 1
ATOM 727 C C . GLY A 1 92 ? -9.438 -5.484 14.495 1.00 72.00 92 GLY A C 1
ATOM 728 O O . GLY A 1 92 ? -10.484 -5.238 13.855 1.00 72.00 92 GLY A O 1
#

Organism: NCBI:txid1854586

pLDDT: mean 80.48, std 11.63, range [49.72, 91.62]

Foldseek 3Di:
DDQKWKWWWKDFVHIDIDIGTLVRLLVLLPQDPPDPDSPVSVVLSVCSVPDDPVSSQVSCVVCVVSCCVVVPPDPDPVDPGDMGTPDIDIDD

Radius of gyration: 13.7 Å; chains: 1; bounding box: 27×35×37 Å

Sequence (92 aa):
MSTQEFRISWTFMQEFTMTLTVDEARAVFTPDPSAVNQDVDRARQQLAASATLDELRDLLQKNPTVLDDAMCCVEDDEVEHVRRLDGIEIVG

Secondary structure (DSSP, 8-state):
-PPPEEEEEEEESEEEEEEEEHHHHHHTT---TT-S-HHHHHHHHHHHHH--HHHHHHHHHH-GGGGHHHH--S---SS----EEEEEEEE-